Protein AF-A0A069S3E0-F1 (afdb_monomer)

Secondary structure (DSSP, 8-state):
-PPPPPSS-S--PPPSSTTT-HHHHHHHHHHHHHHHHHHHHHHHHHHHHTSS-EE--HHHHHHHHHHHT--HHHHHHHHHHHHHTTSS-HHHHHHHSEE--HHHHHHHHHHHHHTTPPP---GGG-TTGGGGG-------PPP----PPP------------PPPP-PPPPP---

Organism: NCBI:txid1339352

Radius of gyration: 23.57 Å; Cα contacts (8 Å, |Δi|>4): 141; chains: 1; bounding box: 33×79×61 Å

Solvent-accessible surface area (backbone atoms only — not comparable to full-atom values): 11077 Å² total; per-residue (Å²): 132,83,77,78,77,72,65,24,40,100,72,81,88,77,71,91,59,56,78,70,37,64,54,55,45,51,39,33,70,77,44,40,69,58,31,50,50,55,54,51,50,53,51,47,51,15,30,45,54,59,27,45,36,38,76,57,48,72,64,56,42,48,55,53,15,59,75,68,73,47,58,51,70,57,51,50,52,44,52,53,51,34,23,77,59,60,66,22,41,49,65,50,30,75,75,69,41,28,50,36,25,57,74,45,40,54,49,32,47,53,48,22,56,76,68,74,44,87,75,80,72,64,73,97,74,47,67,70,68,68,66,79,79,73,81,85,88,79,87,77,87,77,86,89,80,89,78,88,76,86,91,79,77,91,75,82,81,78,82,76,80,86,74,80,81,80,83,75,85,80,81,82,80,86,129

InterPro domains:
  IPR025400 Lin1244/Lin1753-like, N-terminal [PF14297] (11-104)

Nearest PDB structures (foldseek):
  1zar-assembly1_A  TM=5.500E-01  e=5.069E-01  Archaeoglobus fulgidus
  1r1v-assembly2_B  TM=4.835E-01  e=4.518E-01  Staphylococcus aureus
  3e6m-assembly2_C  TM=3.232E-01  e=6.761E-01  Ruegeria pomeroyi
  8qfc-assembly1_B  TM=5.056E-01  e=9.023E+00  Homo sapiens

Structure (mmCIF, N/CA/C/O backbone):
data_AF-A0A069S3E0-F1
#
_entry.id   AF-A0A069S3E0-F1
#
loop_
_atom_site.group_PDB
_atom_site.id
_atom_site.type_symbol
_atom_site.label_atom_id
_atom_site.label_alt_id
_atom_site.label_comp_id
_atom_site.label_asym_id
_atom_site.label_entity_id
_atom_site.label_seq_id
_atom_site.pdbx_PDB_ins_code
_atom_site.Cartn_x
_atom_site.Cartn_y
_atom_site.Cartn_z
_atom_site.occupancy
_atom_site.B_iso_or_equiv
_atom_site.auth_seq_id
_atom_site.auth_comp_id
_atom_site.auth_asym_id
_atom_site.auth_atom_id
_atom_site.pdbx_PDB_model_num
ATOM 1 N N . MET A 1 1 ? 14.345 -21.619 -22.109 1.00 40.59 1 MET A N 1
ATOM 2 C CA . MET A 1 1 ? 13.079 -20.897 -21.851 1.00 40.59 1 MET A CA 1
ATOM 3 C C . MET A 1 1 ? 13.408 -19.665 -21.021 1.00 40.59 1 MET A C 1
ATOM 5 O O . MET A 1 1 ? 13.934 -19.824 -19.926 1.00 40.59 1 MET A O 1
ATOM 9 N N . GLY A 1 2 ? 13.238 -18.455 -21.562 1.00 45.84 2 GLY A N 1
ATOM 10 C CA . GLY A 1 2 ? 13.537 -17.226 -20.818 1.00 45.84 2 GLY A CA 1
ATOM 11 C C . GLY A 1 2 ? 12.604 -17.104 -19.614 1.00 45.84 2 GLY A C 1
ATOM 12 O O . GLY A 1 2 ? 11.392 -17.216 -19.781 1.00 45.84 2 GLY A O 1
ATOM 13 N N . ARG A 1 3 ? 13.147 -16.928 -18.402 1.00 55.00 3 ARG A N 1
ATOM 14 C CA . ARG A 1 3 ? 12.322 -16.631 -17.222 1.00 55.00 3 ARG A CA 1
ATOM 15 C C . ARG A 1 3 ? 11.540 -15.355 -17.508 1.00 55.00 3 ARG A C 1
ATOM 17 O O . ARG A 1 3 ? 12.148 -14.316 -17.755 1.00 55.00 3 ARG A O 1
ATOM 24 N N . ILE A 1 4 ? 10.214 -15.428 -17.436 1.00 62.09 4 ILE A N 1
ATOM 25 C CA . ILE A 1 4 ? 9.388 -14.230 -17.298 1.00 62.09 4 ILE A CA 1
ATOM 26 C C . ILE A 1 4 ? 9.887 -13.529 -16.031 1.00 62.09 4 ILE A C 1
ATOM 28 O O . ILE A 1 4 ? 9.895 -14.124 -14.950 1.00 62.09 4 ILE A O 1
ATOM 32 N N . ALA A 1 5 ? 10.395 -12.307 -16.175 1.00 67.38 5 ALA A N 1
ATOM 33 C CA . ALA A 1 5 ? 10.839 -11.528 -15.031 1.00 67.38 5 ALA A CA 1
ATOM 34 C C . ALA A 1 5 ? 9.628 -11.281 -14.122 1.00 67.38 5 ALA A C 1
ATOM 36 O O . ALA A 1 5 ? 8.602 -10.777 -14.579 1.00 67.38 5 ALA A O 1
ATOM 37 N N . ARG A 1 6 ? 9.735 -11.663 -12.843 1.00 79.25 6 ARG A N 1
ATOM 38 C CA . ARG A 1 6 ? 8.701 -11.349 -11.850 1.00 79.25 6 ARG A CA 1
ATOM 39 C C . ARG A 1 6 ? 8.553 -9.828 -11.766 1.00 79.25 6 ARG A C 1
ATOM 41 O O . ARG A 1 6 ? 9.563 -9.123 -11.728 1.00 79.25 6 ARG A O 1
ATOM 48 N N . LYS A 1 7 ? 7.310 -9.337 -11.762 1.00 88.56 7 LYS A N 1
ATOM 49 C CA . LYS A 1 7 ? 7.013 -7.898 -11.706 1.00 88.56 7 LYS A CA 1
ATOM 50 C C . LYS A 1 7 ? 7.444 -7.295 -10.367 1.00 88.56 7 LYS A C 1
ATOM 52 O O . LYS A 1 7 ? 8.131 -6.275 -10.351 1.00 88.56 7 LYS A O 1
ATOM 57 N N . GLY A 1 8 ? 7.092 -7.957 -9.267 1.00 93.06 8 GLY A N 1
ATOM 58 C CA . GLY A 1 8 ? 7.469 -7.541 -7.924 1.00 93.06 8 GLY A CA 1
ATOM 59 C C . GLY A 1 8 ? 8.903 -7.886 -7.509 1.00 93.06 8 GLY A C 1
ATOM 60 O O . GLY A 1 8 ? 9.752 -8.326 -8.298 1.00 93.06 8 GLY A O 1
ATOM 61 N N . PHE A 1 9 ? 9.178 -7.651 -6.232 1.00 94.81 9 PHE A N 1
ATOM 62 C CA . PHE A 1 9 ? 10.491 -7.748 -5.610 1.00 94.81 9 PHE A CA 1
ATOM 63 C C . PHE A 1 9 ? 10.472 -8.764 -4.468 1.00 94.81 9 PHE A C 1
ATOM 65 O O . PHE A 1 9 ? 9.500 -8.868 -3.730 1.00 94.81 9 PHE A O 1
ATOM 72 N N . GLU A 1 10 ? 11.573 -9.498 -4.305 1.00 94.00 10 GLU A N 1
ATOM 73 C CA . GLU A 1 10 ? 11.750 -10.434 -3.182 1.00 94.00 10 GLU A CA 1
ATOM 74 C C . GLU A 1 10 ? 12.019 -9.701 -1.860 1.00 94.00 10 GLU A C 1
ATOM 76 O O . GLU A 1 10 ? 11.806 -10.250 -0.785 1.00 94.00 10 GLU A O 1
ATOM 81 N N . TYR A 1 11 ? 12.482 -8.453 -1.944 1.00 93.25 11 TYR A N 1
ATOM 82 C CA . TYR A 1 11 ? 12.722 -7.569 -0.812 1.00 93.25 11 TYR A CA 1
ATOM 83 C C . TYR A 1 11 ? 12.583 -6.107 -1.247 1.00 93.25 11 TYR A C 1
ATOM 85 O O . TYR A 1 11 ? 12.839 -5.758 -2.402 1.00 93.25 11 TYR A O 1
ATOM 93 N N . TYR A 1 12 ? 12.231 -5.231 -0.306 1.00 93.25 12 TYR A N 1
ATOM 94 C CA . TYR A 1 12 ? 12.211 -3.783 -0.509 1.00 93.25 12 TYR A CA 1
ATOM 95 C C . TYR A 1 12 ? 12.810 -3.058 0.699 1.00 93.25 12 TYR A C 1
ATOM 97 O O . TYR A 1 12 ? 12.862 -3.587 1.810 1.00 93.25 12 TYR A O 1
ATOM 105 N N . ARG A 1 13 ? 13.303 -1.834 0.481 1.00 89.06 13 ARG A N 1
ATOM 106 C CA . ARG A 1 13 ? 13.859 -1.009 1.562 1.00 89.06 13 ARG A CA 1
ATOM 107 C C . ARG A 1 13 ? 12.735 -0.317 2.326 1.00 89.06 13 ARG A C 1
ATOM 109 O O . ARG A 1 13 ? 11.823 0.239 1.719 1.00 89.06 13 ARG A O 1
ATOM 116 N N . ALA A 1 14 ? 12.851 -0.286 3.648 1.00 87.81 14 ALA A N 1
ATOM 117 C CA . ALA A 1 14 ? 12.003 0.531 4.505 1.00 87.81 14 ALA A CA 1
ATOM 118 C C . ALA A 1 14 ? 12.751 1.804 4.913 1.00 87.81 14 ALA A C 1
ATOM 120 O O . ALA A 1 14 ? 13.878 1.740 5.403 1.00 87.81 14 ALA A O 1
ATOM 121 N N . GLU A 1 15 ? 12.115 2.956 4.727 1.00 88.62 15 GLU A N 1
ATOM 122 C CA . GLU A 1 15 ? 12.656 4.249 5.146 1.00 88.62 15 GLU A CA 1
ATOM 123 C C . GLU A 1 15 ? 12.760 4.323 6.678 1.00 88.62 15 GLU A C 1
ATOM 125 O O . GLU A 1 15 ? 11.923 3.780 7.408 1.00 88.62 15 GLU A O 1
ATOM 130 N N . THR A 1 16 ? 13.811 4.967 7.185 1.00 92.94 16 THR A N 1
ATOM 131 C CA . THR A 1 16 ? 14.065 5.088 8.631 1.00 92.94 16 THR A CA 1
ATOM 132 C C . THR A 1 16 ? 13.209 6.172 9.283 1.00 92.94 16 THR A C 1
ATOM 134 O O . THR A 1 16 ? 12.913 6.096 10.474 1.00 92.94 16 THR A O 1
ATOM 137 N N . ASP A 1 17 ? 12.750 7.151 8.508 1.00 93.25 17 ASP A N 1
ATOM 138 C CA . ASP A 1 17 ? 11.895 8.255 8.935 1.00 93.25 17 ASP A CA 1
ATOM 139 C C . ASP A 1 17 ? 10.396 7.989 8.723 1.00 93.25 17 ASP A C 1
ATOM 141 O O . ASP A 1 17 ? 9.581 8.824 9.109 1.00 93.25 17 ASP A O 1
ATOM 145 N N . ARG A 1 18 ? 10.001 6.803 8.235 1.00 91.06 18 ARG A N 1
ATOM 146 C CA . ARG A 1 18 ? 8.591 6.393 8.043 1.00 91.06 18 ARG A CA 1
ATOM 147 C C . ARG A 1 18 ? 7.690 6.602 9.266 1.00 91.06 18 ARG A C 1
ATOM 149 O O . ARG A 1 18 ? 6.487 6.780 9.131 1.00 91.06 18 ARG A O 1
ATOM 156 N N . PHE A 1 19 ? 8.253 6.586 10.476 1.00 92.56 19 PHE A N 1
ATOM 157 C CA . PHE A 1 19 ? 7.506 6.840 11.714 1.00 92.56 19 PHE A CA 1
ATOM 158 C C . PHE A 1 19 ? 7.239 8.327 11.988 1.00 92.56 19 PHE A C 1
ATOM 160 O O . PHE A 1 19 ? 6.414 8.653 12.842 1.00 92.56 19 PHE A O 1
ATOM 167 N N . ARG A 1 20 ? 7.924 9.232 11.283 1.00 94.94 20 ARG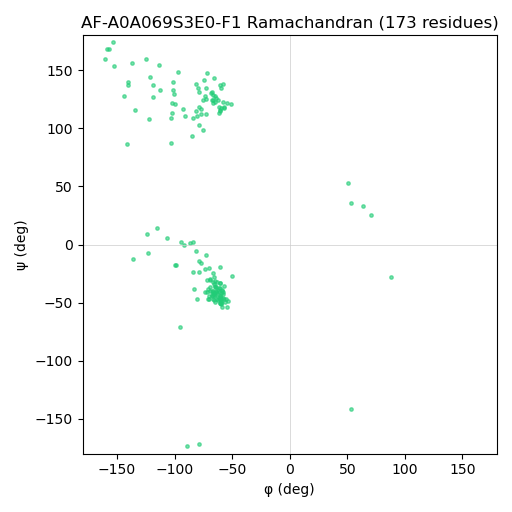 A N 1
ATOM 168 C CA . ARG A 1 20 ? 7.693 10.681 11.330 1.00 94.94 20 ARG A CA 1
ATOM 169 C C . ARG A 1 20 ? 6.560 11.105 10.398 1.00 94.94 20 ARG A C 1
ATOM 171 O O . ARG A 1 20 ? 5.921 12.123 10.684 1.00 94.94 20 ARG A O 1
ATOM 178 N N . ASP A 1 21 ? 6.272 10.310 9.363 1.00 95.50 21 ASP A N 1
ATOM 179 C CA . ASP A 1 21 ? 5.167 10.546 8.432 1.00 95.50 21 ASP A CA 1
ATOM 180 C C . ASP A 1 21 ? 3.857 10.775 9.203 1.00 95.50 21 ASP A C 1
ATOM 182 O O . ASP A 1 21 ? 3.397 9.944 9.993 1.00 95.50 21 ASP A O 1
ATOM 186 N N . ILE A 1 22 ? 3.262 11.950 8.989 1.00 97.00 22 ILE A N 1
ATOM 187 C CA . ILE A 1 22 ? 2.025 12.361 9.647 1.00 97.00 22 ILE A CA 1
ATOM 188 C C . ILE A 1 22 ? 0.867 11.409 9.334 1.00 97.00 22 ILE A C 1
ATOM 190 O O . ILE A 1 22 ? 0.037 11.180 10.212 1.00 97.00 22 ILE A O 1
ATOM 194 N N . LYS A 1 23 ? 0.818 10.821 8.135 1.00 97.62 23 LYS A N 1
ATOM 195 C CA . LYS A 1 23 ? -0.231 9.878 7.733 1.00 97.62 23 LYS A CA 1
ATOM 196 C C . LYS A 1 23 ? -0.121 8.580 8.531 1.00 97.62 23 LYS A C 1
ATOM 198 O O . LYS A 1 23 ? -1.106 8.128 9.107 1.00 97.62 23 LYS A O 1
ATOM 203 N N . ILE A 1 24 ? 1.099 8.059 8.686 1.00 97.00 24 ILE A N 1
ATOM 204 C CA . ILE A 1 24 ? 1.387 6.878 9.516 1.00 97.00 24 ILE A CA 1
ATOM 205 C C . ILE A 1 24 ? 1.095 7.147 10.994 1.00 97.00 24 ILE A C 1
ATOM 207 O O . ILE A 1 24 ? 0.537 6.295 11.686 1.00 97.00 24 ILE A O 1
ATOM 211 N N . ARG A 1 25 ? 1.429 8.341 11.498 1.00 97.69 25 ARG A N 1
ATOM 212 C CA . ARG A 1 25 ? 1.110 8.719 12.883 1.00 97.69 25 ARG A CA 1
ATOM 213 C C . ARG A 1 25 ? -0.394 8.851 13.121 1.00 97.69 25 ARG A C 1
ATOM 215 O O . ARG A 1 25 ? -0.857 8.411 14.168 1.00 97.69 25 ARG A O 1
ATOM 222 N N . LYS A 1 26 ? -1.152 9.411 12.171 1.00 98.38 26 LYS A N 1
ATOM 223 C CA . LYS A 1 26 ? -2.623 9.469 12.229 1.00 98.38 26 LYS A CA 1
ATOM 224 C C . LYS A 1 26 ? -3.235 8.066 12.229 1.00 98.38 26 LYS A C 1
ATOM 226 O O . LYS A 1 26 ? -4.006 7.758 13.128 1.00 98.38 26 LYS A O 1
ATOM 231 N N . LEU A 1 27 ? -2.787 7.194 11.325 1.00 98.50 27 LEU A N 1
ATOM 232 C CA . LEU A 1 27 ? -3.202 5.788 11.265 1.00 98.50 27 LEU A CA 1
ATOM 233 C C . LEU A 1 27 ? -2.967 5.053 12.587 1.00 98.50 27 LEU A C 1
ATOM 235 O O . LEU A 1 27 ? -3.864 4.392 13.096 1.00 98.50 27 LEU A O 1
ATOM 239 N N . ARG A 1 28 ? -1.779 5.206 13.178 1.00 97.19 28 ARG A N 1
ATOM 240 C CA . ARG A 1 28 ? -1.469 4.608 14.482 1.00 97.19 28 ARG A CA 1
ATOM 241 C C . ARG A 1 28 ? -2.270 5.208 15.630 1.00 97.19 28 ARG A C 1
ATOM 243 O O . ARG A 1 28 ? -2.525 4.510 16.601 1.00 97.19 28 ARG A O 1
ATOM 250 N N . LYS A 1 29 ? -2.619 6.491 15.561 1.00 97.94 29 LYS A N 1
ATOM 251 C CA . LYS A 1 29 ? -3.455 7.126 16.582 1.00 97.94 29 LYS A CA 1
ATOM 252 C C . LYS A 1 29 ? -4.871 6.545 16.565 1.00 97.94 29 LYS A C 1
ATOM 254 O O . LYS A 1 29 ? -5.410 6.303 17.634 1.00 97.94 29 LYS A O 1
ATOM 259 N N . GLU A 1 30 ? -5.430 6.317 15.378 1.00 98.31 30 GLU A N 1
ATOM 260 C CA . GLU A 1 30 ? -6.803 5.823 15.211 1.00 98.31 30 GLU A CA 1
ATOM 261 C C . GLU A 1 30 ? -6.913 4.304 15.407 1.00 98.31 30 GLU A C 1
ATOM 263 O O . GLU A 1 30 ? -7.759 3.818 16.147 1.00 98.31 30 GLU A O 1
ATOM 268 N N . HIS A 1 31 ? -6.009 3.542 14.787 1.00 97.94 31 HIS A N 1
ATOM 269 C CA . HIS A 1 31 ? -6.088 2.080 14.700 1.00 97.94 31 HIS A CA 1
ATOM 270 C C . HIS A 1 31 ? -4.940 1.362 15.428 1.00 97.94 31 HIS A C 1
ATOM 272 O O . HIS A 1 31 ? -4.718 0.165 15.232 1.00 97.94 31 HIS A O 1
ATOM 278 N N . SER A 1 32 ? -4.190 2.073 16.278 1.00 96.81 32 SER A N 1
ATOM 279 C CA . SER A 1 32 ? -3.103 1.511 17.091 1.00 96.81 32 SER A CA 1
ATOM 280 C C . SER A 1 32 ? -2.075 0.728 16.251 1.00 96.81 32 SER A C 1
ATOM 282 O O . SER A 1 32 ? -1.696 1.144 15.151 1.00 96.81 32 SER A O 1
ATOM 284 N N . CYS A 1 33 ? -1.568 -0.395 16.768 1.00 96.31 33 CYS A N 1
ATOM 285 C CA . CYS A 1 33 ? -0.628 -1.253 16.049 1.00 96.31 33 CYS A CA 1
ATOM 286 C C . CYS A 1 33 ? -1.275 -1.973 14.858 1.00 96.31 33 CYS A C 1
ATOM 288 O O . CYS A 1 33 ? -0.588 -2.194 13.864 1.00 96.31 33 CYS A O 1
ATOM 290 N N . ALA A 1 34 ? -2.573 -2.287 14.933 1.00 97.81 34 ALA A N 1
ATOM 291 C CA . ALA A 1 34 ? -3.296 -2.979 13.869 1.00 97.81 34 ALA A CA 1
ATOM 292 C C . ALA A 1 34 ? -3.310 -2.156 12.576 1.00 97.81 34 ALA A C 1
ATOM 294 O O . ALA A 1 34 ? -2.954 -2.668 11.520 1.00 97.81 34 ALA A O 1
ATOM 295 N N . GLY A 1 35 ? -3.591 -0.851 12.671 1.00 98.00 35 GLY A N 1
ATOM 296 C CA . GLY A 1 35 ? -3.534 0.052 11.519 1.00 98.00 35 GLY A CA 1
ATOM 297 C C . GLY A 1 35 ? -2.193 -0.015 10.793 1.00 98.00 35 GLY A C 1
ATOM 298 O O . GLY A 1 35 ? -2.133 -0.204 9.580 1.00 98.00 35 GLY A O 1
ATOM 299 N N . TYR A 1 36 ? -1.101 0.078 11.557 1.00 97.50 36 TYR A N 1
ATOM 300 C CA . TYR A 1 36 ? 0.242 -0.018 10.996 1.00 97.50 36 TYR A CA 1
ATOM 301 C C . TYR A 1 36 ? 0.530 -1.398 10.392 1.00 97.50 36 TYR A C 1
ATOM 303 O O . TYR A 1 36 ? 1.081 -1.467 9.298 1.00 97.50 36 TYR A O 1
ATOM 311 N N . ALA A 1 37 ? 0.148 -2.480 11.072 1.00 98.00 37 ALA A N 1
ATOM 312 C CA . ALA A 1 37 ? 0.361 -3.848 10.605 1.00 98.00 37 ALA A CA 1
ATOM 313 C C . ALA A 1 37 ? -0.332 -4.112 9.259 1.00 98.00 37 ALA A C 1
ATOM 315 O O . ALA A 1 37 ? 0.325 -4.560 8.320 1.00 98.00 37 ALA A O 1
ATOM 316 N N . ILE A 1 38 ? -1.608 -3.736 9.132 1.00 98.62 38 ILE A N 1
ATOM 317 C CA . ILE A 1 38 ? -2.386 -3.897 7.896 1.00 98.62 38 ILE A CA 1
ATOM 318 C C . ILE A 1 38 ? -1.786 -3.072 6.755 1.00 98.62 38 ILE A C 1
ATOM 320 O O . ILE A 1 38 ? -1.559 -3.599 5.669 1.00 98.62 38 ILE A O 1
ATOM 324 N N . TYR A 1 39 ? -1.453 -1.798 6.991 1.00 98.31 39 TYR A N 1
ATOM 325 C CA . TYR A 1 39 ? -0.826 -0.973 5.953 1.00 98.31 39 TYR A CA 1
ATOM 326 C C . TYR A 1 39 ? 0.511 -1.560 5.478 1.00 98.31 39 TYR A C 1
ATOM 328 O O . TYR A 1 39 ? 0.788 -1.597 4.279 1.00 98.31 39 TYR A O 1
ATOM 336 N N . GLN A 1 40 ? 1.337 -2.054 6.403 1.00 97.75 40 GLN A N 1
ATOM 337 C CA . GLN A 1 40 ? 2.621 -2.662 6.059 1.00 97.75 40 GLN A CA 1
ATOM 338 C C . GLN A 1 40 ? 2.464 -4.001 5.335 1.00 97.75 40 GLN A C 1
ATOM 340 O O . GLN A 1 40 ? 3.240 -4.268 4.419 1.00 97.75 40 GLN A O 1
ATOM 345 N N . TYR A 1 41 ? 1.471 -4.809 5.707 1.00 98.38 41 TYR A N 1
ATOM 346 C CA . TYR A 1 41 ? 1.133 -6.046 5.008 1.00 98.38 41 TYR A CA 1
ATOM 347 C C . TYR A 1 41 ? 0.732 -5.756 3.559 1.00 98.38 41 TYR A C 1
ATOM 349 O O . TYR A 1 41 ? 1.326 -6.292 2.630 1.00 98.38 41 TYR A O 1
ATOM 357 N N . VAL A 1 42 ? -0.185 -4.811 3.351 1.00 98.44 42 VAL A N 1
ATOM 358 C CA . VAL A 1 42 ? -0.642 -4.433 2.007 1.00 98.44 42 VAL A CA 1
ATOM 359 C C . VAL A 1 42 ? 0.504 -3.847 1.181 1.00 98.44 42 VAL A C 1
ATOM 361 O O . VAL A 1 42 ? 0.654 -4.188 0.012 1.00 98.44 42 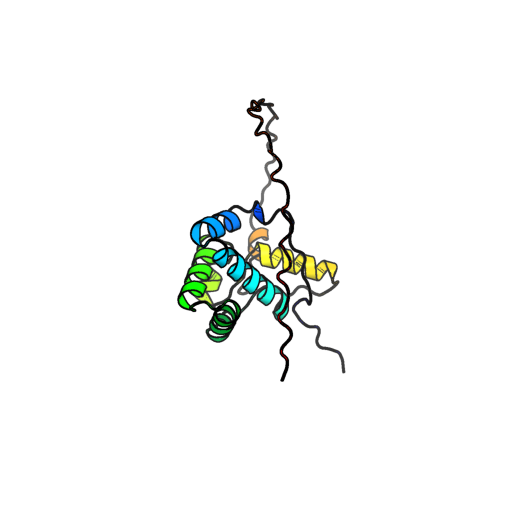VAL A O 1
ATOM 364 N N . LEU A 1 43 ? 1.357 -3.001 1.774 1.00 97.69 43 LEU A N 1
ATOM 365 C CA . LEU A 1 43 ? 2.560 -2.507 1.097 1.00 97.69 43 LEU A CA 1
ATOM 366 C C . LEU A 1 43 ? 3.485 -3.642 0.655 1.00 97.69 43 LEU A C 1
ATOM 368 O O . LEU A 1 43 ? 4.037 -3.574 -0.443 1.00 97.69 43 LEU A O 1
ATOM 372 N N . ASN A 1 44 ? 3.682 -4.649 1.506 1.00 97.75 44 ASN A N 1
ATOM 373 C CA . ASN A 1 44 ? 4.483 -5.815 1.161 1.00 97.75 44 ASN A CA 1
ATOM 374 C C . ASN A 1 44 ? 3.885 -6.528 -0.056 1.00 97.75 44 ASN A C 1
ATOM 376 O O . ASN A 1 44 ? 4.581 -6.700 -1.052 1.00 97.75 44 ASN A O 1
ATOM 380 N N . GLU A 1 45 ? 2.588 -6.829 -0.031 1.00 98.00 45 GLU A N 1
ATOM 381 C CA . GLU A 1 45 ? 1.915 -7.524 -1.132 1.00 98.00 45 GLU A CA 1
ATOM 382 C C . GLU A 1 45 ? 1.946 -6.728 -2.443 1.00 98.00 45 GLU A C 1
ATOM 384 O O . GLU A 1 45 ? 2.247 -7.287 -3.503 1.00 98.00 45 GLU A O 1
ATOM 389 N N . ILE A 1 46 ? 1.777 -5.403 -2.370 1.00 98.19 46 ILE A N 1
ATOM 390 C CA . ILE A 1 46 ? 1.974 -4.506 -3.513 1.00 98.19 46 ILE A CA 1
ATOM 391 C C . ILE A 1 46 ? 3.371 -4.695 -4.111 1.00 98.19 46 ILE A C 1
ATOM 393 O O . ILE A 1 46 ? 3.497 -4.933 -5.313 1.00 98.19 46 ILE A O 1
ATOM 397 N N . TYR A 1 47 ? 4.431 -4.597 -3.304 1.00 97.62 47 TYR A N 1
ATOM 398 C CA . TYR A 1 47 ? 5.799 -4.691 -3.817 1.00 97.62 47 TYR A CA 1
ATOM 399 C C . TYR A 1 47 ? 6.189 -6.109 -4.238 1.00 97.62 47 TYR A C 1
ATOM 401 O O . TYR A 1 47 ? 6.987 -6.259 -5.164 1.00 97.62 47 TYR A O 1
ATOM 409 N N . ARG A 1 48 ? 5.625 -7.136 -3.599 1.00 96.38 48 ARG A N 1
ATOM 410 C CA . ARG A 1 48 ? 5.901 -8.555 -3.850 1.00 96.38 48 ARG A CA 1
ATOM 411 C C . ARG A 1 48 ? 5.311 -9.041 -5.169 1.00 96.38 48 ARG A C 1
ATOM 413 O O . ARG A 1 48 ? 5.977 -9.794 -5.882 1.00 96.38 48 ARG A O 1
ATOM 420 N N . VAL A 1 49 ? 4.087 -8.623 -5.500 1.00 95.06 49 VAL A N 1
ATOM 421 C CA . VAL A 1 49 ? 3.332 -9.167 -6.642 1.00 95.06 49 VAL A CA 1
ATOM 422 C C . VAL A 1 49 ? 3.509 -8.307 -7.894 1.00 95.06 49 VAL A C 1
ATOM 424 O O . VAL A 1 49 ? 4.209 -8.713 -8.826 1.00 95.06 49 VAL A O 1
ATOM 427 N N . GLU A 1 50 ? 2.921 -7.108 -7.919 1.00 96.12 50 GLU A N 1
ATOM 428 C CA . GLU A 1 50 ? 2.892 -6.230 -9.105 1.00 96.12 50 GLU A CA 1
ATOM 429 C C . GLU A 1 50 ? 3.944 -5.111 -9.051 1.00 96.12 50 GLU A C 1
ATOM 431 O O . GLU A 1 50 ? 4.285 -4.511 -10.070 1.00 96.12 50 GLU A O 1
ATOM 436 N N . GLY A 1 51 ? 4.488 -4.825 -7.871 1.00 96.56 51 GLY A N 1
ATOM 437 C CA . GLY A 1 51 ? 5.515 -3.818 -7.639 1.00 96.56 51 GLY A CA 1
ATOM 438 C C . GLY A 1 51 ? 4.979 -2.412 -7.358 1.00 96.56 51 GLY A C 1
ATOM 439 O O . GLY A 1 51 ? 5.655 -1.657 -6.667 1.00 96.56 51 GLY A O 1
ATOM 440 N N . CYS A 1 52 ? 3.797 -2.034 -7.854 1.00 97.25 52 CYS A N 1
ATOM 441 C CA . CYS A 1 52 ? 3.287 -0.660 -7.712 1.00 97.25 52 CYS A CA 1
ATOM 442 C C . CYS A 1 52 ? 1.816 -0.517 -7.314 1.00 97.25 52 CYS A C 1
ATOM 444 O O . CYS A 1 52 ? 1.410 0.582 -6.944 1.00 97.25 52 CYS A O 1
ATOM 446 N N . TYR A 1 53 ? 1.031 -1.589 -7.362 1.00 98.50 53 TYR A N 1
ATOM 447 C CA . TYR A 1 53 ? -0.359 -1.613 -6.916 1.00 98.50 53 TYR A CA 1
ATOM 448 C C . TYR A 1 53 ? -0.746 -3.031 -6.488 1.00 98.50 53 TYR A C 1
ATOM 450 O O . TYR A 1 53 ? 0.022 -3.970 -6.676 1.00 98.50 53 TYR A O 1
ATOM 458 N N . ILE A 1 54 ? -1.944 -3.188 -5.940 1.00 98.19 54 ILE A N 1
ATOM 459 C CA . ILE A 1 54 ? -2.601 -4.485 -5.780 1.00 98.19 54 ILE A CA 1
ATOM 460 C C . ILE A 1 54 ? -4.086 -4.315 -6.083 1.00 98.19 54 ILE A C 1
ATOM 462 O O . ILE A 1 54 ? -4.685 -3.304 -5.712 1.00 98.19 54 ILE A O 1
ATOM 466 N N . ARG A 1 55 ? -4.685 -5.282 -6.779 1.00 97.75 55 ARG A N 1
ATOM 467 C CA . ARG A 1 55 ? -6.144 -5.391 -6.831 1.00 97.75 55 ARG A CA 1
ATOM 468 C C . ARG A 1 55 ? -6.578 -6.038 -5.526 1.00 97.75 55 ARG A C 1
ATOM 470 O O . ARG A 1 55 ? -6.144 -7.141 -5.245 1.00 97.75 55 ARG A O 1
ATOM 477 N N . PHE A 1 56 ? -7.367 -5.330 -4.735 1.00 98.00 56 PHE A N 1
ATOM 478 C CA . PHE A 1 56 ? -7.735 -5.775 -3.400 1.00 98.00 56 PHE A CA 1
ATOM 479 C C . PHE A 1 56 ? -9.167 -6.303 -3.449 1.00 98.00 56 PHE A C 1
ATOM 481 O O . PHE A 1 56 ? -10.128 -5.543 -3.314 1.00 98.00 56 PHE A O 1
ATOM 488 N N . THR A 1 57 ? -9.294 -7.586 -3.782 1.00 97.94 57 THR A N 1
ATOM 489 C CA . THR A 1 57 ? -10.575 -8.285 -3.888 1.00 97.94 57 THR A CA 1
ATOM 490 C C . THR A 1 57 ? -10.971 -8.904 -2.548 1.00 97.94 57 THR A C 1
ATOM 492 O O . THR A 1 57 ? -10.331 -8.674 -1.521 1.00 97.94 57 THR A O 1
ATOM 495 N N . GLN A 1 58 ? -12.049 -9.686 -2.561 1.00 98.12 58 GLN A N 1
ATOM 496 C CA . GLN A 1 58 ? -12.478 -10.460 -1.404 1.00 98.12 58 GLN A CA 1
ATOM 497 C C . GLN A 1 58 ? -11.411 -11.475 -0.959 1.00 98.12 58 GLN A C 1
ATOM 499 O O . GLN A 1 58 ? -11.270 -11.700 0.239 1.00 98.12 58 GLN A O 1
ATOM 504 N N . ASP A 1 59 ? -10.633 -12.029 -1.893 1.00 98.31 59 ASP A N 1
ATOM 505 C CA . ASP A 1 59 ? -9.586 -13.005 -1.576 1.00 98.31 59 ASP A CA 1
ATOM 506 C C . ASP A 1 59 ? -8.414 -12.327 -0.846 1.00 98.31 59 ASP A C 1
ATOM 508 O O . ASP A 1 59 ? -8.010 -12.780 0.219 1.00 98.31 59 ASP A O 1
ATOM 512 N N . GLU A 1 60 ? -7.929 -11.172 -1.327 1.00 98.31 60 GLU A N 1
ATOM 513 C CA . GLU A 1 60 ? -6.875 -10.419 -0.624 1.00 98.31 60 GLU A CA 1
ATOM 514 C C . GLU A 1 60 ? -7.337 -9.886 0.742 1.00 98.31 60 GLU A C 1
ATOM 516 O O . GLU A 1 60 ? -6.532 -9.747 1.670 1.00 98.31 60 GLU A O 1
ATOM 521 N N . LEU A 1 61 ? -8.627 -9.565 0.874 1.00 98.69 61 LEU A N 1
ATOM 522 C CA . LEU A 1 61 ? -9.222 -9.191 2.152 1.00 98.69 61 LEU A CA 1
ATOM 523 C C . LEU A 1 61 ? -9.207 -10.370 3.131 1.00 98.69 61 LEU A C 1
ATOM 525 O O . LEU A 1 61 ? -8.774 -10.191 4.273 1.00 98.69 61 LEU A O 1
ATOM 529 N N . PHE A 1 62 ? -9.639 -11.548 2.674 1.00 98.56 62 PHE A N 1
ATOM 530 C CA . PHE A 1 62 ? -9.615 -12.783 3.450 1.00 98.56 62 PHE A CA 1
ATOM 531 C C . PHE A 1 62 ? -8.187 -13.144 3.876 1.00 98.56 62 PHE A C 1
ATOM 533 O O . PHE A 1 62 ? -7.945 -13.322 5.067 1.00 98.56 62 PHE A O 1
ATOM 540 N N . ASP A 1 63 ? -7.226 -13.151 2.948 1.00 98.50 63 ASP A N 1
ATOM 541 C CA . ASP A 1 63 ? -5.819 -13.474 3.228 1.00 98.50 63 ASP A CA 1
ATOM 542 C C . ASP A 1 63 ? -5.213 -12.535 4.284 1.00 98.50 63 ASP A C 1
ATOM 544 O O . ASP A 1 63 ? -4.492 -12.958 5.191 1.00 98.50 63 ASP A O 1
ATOM 548 N N . CYS A 1 64 ? -5.526 -11.238 4.201 1.00 98.50 64 CYS A N 1
ATOM 549 C CA . CYS A 1 64 ? -5.063 -10.246 5.168 1.00 98.50 64 CYS A CA 1
ATOM 550 C C . CYS A 1 64 ? -5.702 -10.455 6.552 1.00 98.50 64 CYS A C 1
ATOM 552 O O . CYS A 1 64 ? -5.023 -10.365 7.579 1.00 98.50 64 CYS A O 1
ATOM 554 N N . ALA A 1 65 ? -7.008 -10.727 6.585 1.00 98.44 65 ALA A N 1
ATOM 555 C CA . ALA A 1 65 ? -7.759 -10.968 7.810 1.00 98.44 65 ALA A CA 1
ATOM 556 C C . ALA A 1 65 ? -7.304 -12.257 8.515 1.00 98.44 65 ALA A C 1
ATOM 558 O O . ALA A 1 65 ? -7.065 -12.237 9.724 1.00 98.44 65 ALA A O 1
ATOM 559 N N . GLU A 1 66 ? -7.114 -13.340 7.759 1.00 98.56 66 GLU A N 1
ATOM 560 C CA . GLU A 1 66 ? -6.619 -14.632 8.240 1.00 98.56 66 GLU A CA 1
ATOM 561 C C . GLU A 1 66 ? -5.215 -14.491 8.835 1.00 98.56 66 GLU A C 1
ATOM 563 O O . GLU A 1 66 ? -5.013 -14.829 10.004 1.00 98.56 66 GLU A O 1
ATOM 568 N N . TYR A 1 67 ? -4.289 -13.863 8.103 1.00 98.38 67 TYR A N 1
ATOM 569 C CA . TYR A 1 67 ? -2.898 -13.722 8.535 1.00 98.38 67 TYR A CA 1
ATOM 570 C C . TYR A 1 67 ? -2.754 -12.984 9.874 1.00 98.38 67 TYR A C 1
ATOM 572 O O . TYR A 1 67 ? -1.919 -13.336 10.712 1.00 98.38 67 TYR A O 1
ATOM 580 N N . TRP A 1 68 ? -3.557 -11.939 10.090 1.00 97.38 68 TRP A N 1
ATOM 581 C CA . TRP A 1 68 ? -3.529 -11.152 11.327 1.00 97.38 68 TRP A CA 1
ATOM 582 C C . TRP A 1 68 ? -4.504 -11.647 12.397 1.00 97.38 68 TRP A C 1
ATOM 584 O O . TRP A 1 68 ? -4.536 -11.069 13.485 1.00 97.38 68 TRP A O 1
ATOM 594 N N . ASN A 1 69 ? -5.272 -12.706 12.117 1.00 97.81 69 ASN A N 1
ATOM 595 C CA . ASN A 1 69 ? -6.353 -13.200 12.967 1.00 97.81 69 ASN A CA 1
ATOM 596 C C . ASN A 1 69 ? -7.328 -12.071 13.365 1.00 97.81 69 ASN A C 1
ATOM 598 O O . ASN A 1 69 ? -7.587 -11.803 14.543 1.00 97.81 69 ASN A O 1
ATOM 602 N N . MET A 1 70 ? -7.822 -11.352 12.357 1.00 97.06 70 MET A N 1
ATOM 603 C CA . MET A 1 70 ? -8.718 -10.206 12.490 1.00 97.06 70 MET A CA 1
ATOM 604 C C . MET A 1 70 ? -9.991 -10.420 11.674 1.00 97.06 70 MET A C 1
ATOM 606 O O . MET A 1 70 ? -10.030 -11.214 10.743 1.00 97.06 70 MET A O 1
ATOM 610 N N . ARG A 1 71 ? -11.051 -9.682 12.009 1.00 98.44 71 ARG A N 1
ATOM 611 C CA . ARG A 1 71 ? -12.264 -9.668 11.187 1.00 98.44 71 ARG A CA 1
ATOM 612 C C . ARG A 1 71 ? -12.041 -8.849 9.918 1.00 98.44 71 ARG A C 1
ATOM 614 O O . ARG A 1 71 ? -11.450 -7.769 9.984 1.00 98.44 71 ARG A O 1
ATOM 621 N N . GLU A 1 72 ? -12.592 -9.302 8.801 1.00 98.56 72 GLU A N 1
ATOM 622 C CA . GLU A 1 72 ? -12.506 -8.604 7.515 1.00 98.56 72 GLU A CA 1
ATOM 623 C C . GLU A 1 72 ? -13.061 -7.172 7.576 1.00 98.56 72 GLU A C 1
ATOM 625 O O . GLU A 1 72 ? -12.481 -6.253 6.996 1.00 98.56 72 GLU A O 1
ATOM 630 N N . GLU A 1 73 ? -14.124 -6.921 8.350 1.00 98.50 73 GLU A N 1
ATOM 631 C CA . GLU A 1 73 ? -14.681 -5.568 8.479 1.00 98.50 73 GLU A CA 1
ATOM 632 C C . GLU A 1 73 ? -13.712 -4.604 9.179 1.00 98.50 73 GLU A C 1
ATOM 634 O O . GLU A 1 73 ? -13.745 -3.397 8.932 1.00 98.50 73 GLU A O 1
ATOM 639 N N . GLU A 1 74 ? -12.840 -5.117 10.054 1.00 98.50 74 GLU A N 1
ATOM 640 C CA . GLU A 1 74 ? -11.777 -4.328 10.683 1.00 98.50 74 GLU A CA 1
ATOM 641 C C . GLU A 1 74 ? -10.698 -3.964 9.662 1.00 98.50 74 GLU A C 1
ATOM 643 O O . GLU A 1 74 ? -10.285 -2.805 9.585 1.00 98.50 74 GLU A O 1
ATOM 648 N N . VAL A 1 75 ? -10.291 -4.935 8.839 1.00 98.75 75 VAL A N 1
ATOM 649 C CA . VAL A 1 75 ? -9.319 -4.725 7.761 1.00 98.75 75 VAL A CA 1
ATOM 650 C C . VAL A 1 75 ? -9.850 -3.680 6.781 1.00 98.75 75 VAL A C 1
ATOM 652 O O . VAL A 1 75 ? -9.171 -2.684 6.533 1.00 98.75 75 VAL A O 1
ATOM 655 N N . LEU A 1 76 ? -11.088 -3.826 6.296 1.00 98.56 76 LEU A N 1
ATOM 656 C CA . LEU A 1 76 ? -11.708 -2.849 5.395 1.00 98.56 76 LEU A CA 1
ATOM 657 C C . LEU A 1 76 ? -11.804 -1.453 6.015 1.00 98.56 76 LEU A C 1
ATOM 659 O O . LEU A 1 76 ? -11.548 -0.464 5.326 1.00 98.56 76 LEU A O 1
ATOM 663 N N . ARG A 1 77 ? -12.129 -1.343 7.310 1.00 98.75 77 ARG A N 1
ATOM 664 C CA . ARG A 1 77 ? -12.161 -0.042 7.996 1.00 98.75 77 ARG A CA 1
ATOM 665 C C . ARG A 1 77 ? -10.790 0.631 7.978 1.00 98.75 77 ARG A C 1
ATOM 667 O O . ARG A 1 77 ? -10.699 1.813 7.657 1.00 98.75 77 ARG A O 1
ATOM 674 N N . ILE A 1 78 ? -9.732 -0.128 8.254 1.00 98.81 78 ILE A N 1
ATOM 675 C CA . ILE A 1 78 ? -8.351 0.365 8.215 1.00 98.81 78 ILE A CA 1
ATOM 676 C C . ILE A 1 78 ? -7.935 0.754 6.788 1.00 98.81 78 ILE A C 1
ATOM 678 O O . ILE A 1 78 ? -7.309 1.800 6.601 1.00 98.81 78 ILE A O 1
ATOM 682 N N . ILE A 1 79 ? -8.286 -0.046 5.774 1.00 98.69 79 ILE A N 1
ATOM 683 C CA . ILE A 1 79 ? -8.003 0.269 4.364 1.00 98.69 79 ILE A CA 1
ATOM 684 C C . ILE A 1 79 ? -8.685 1.576 3.957 1.00 98.69 79 ILE A C 1
ATOM 686 O O . ILE A 1 79 ? -8.031 2.459 3.399 1.00 98.69 79 ILE A O 1
ATOM 690 N N . ASN A 1 80 ? -9.964 1.744 4.298 1.00 98.69 80 ASN A N 1
ATOM 691 C CA . ASN A 1 80 ? -10.694 2.976 4.013 1.00 98.69 80 ASN A CA 1
ATOM 692 C C . ASN A 1 80 ? -10.040 4.181 4.705 1.00 98.69 80 ASN A C 1
ATOM 694 O O . ASN A 1 80 ? -9.761 5.179 4.039 1.00 98.69 80 ASN A O 1
ATOM 698 N N . TYR A 1 81 ? -9.641 4.062 5.974 1.00 98.75 81 TYR A N 1
ATOM 699 C CA . TYR A 1 81 ? -8.893 5.119 6.663 1.00 98.75 81 TYR A CA 1
ATOM 700 C C . TYR A 1 81 ? -7.541 5.437 5.990 1.00 98.75 81 TYR A C 1
ATOM 702 O O . TYR A 1 81 ? -7.123 6.597 5.891 1.00 98.75 81 TYR A O 1
ATOM 710 N N . CYS A 1 82 ? -6.838 4.427 5.466 1.00 98.69 82 CYS A N 1
ATOM 711 C CA . CYS A 1 82 ? -5.614 4.636 4.686 1.00 98.69 82 CYS A CA 1
ATOM 712 C C . CYS A 1 82 ? -5.881 5.435 3.396 1.00 98.69 82 C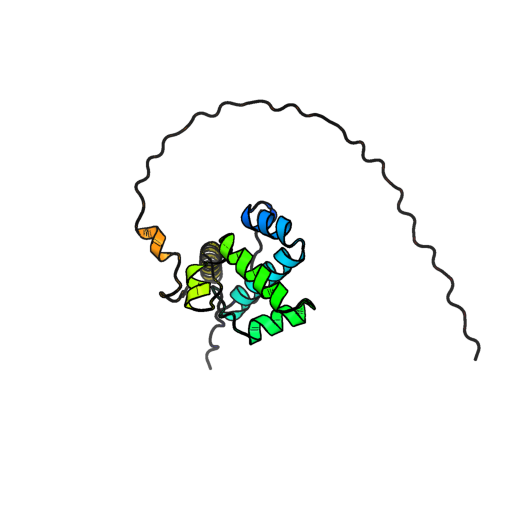YS A C 1
ATOM 714 O O . CYS A 1 82 ? -5.030 6.221 2.973 1.00 98.69 82 CYS A O 1
ATOM 716 N N . THR A 1 83 ? -7.057 5.283 2.782 1.00 98.31 83 THR A N 1
ATOM 717 C CA . THR A 1 83 ? -7.446 6.080 1.606 1.00 98.31 83 THR A CA 1
ATOM 718 C C . THR A 1 83 ? -7.805 7.519 1.984 1.00 98.31 83 THR A C 1
ATOM 720 O O . THR A 1 83 ? -7.346 8.454 1.330 1.00 98.31 83 THR A O 1
ATOM 723 N N . GLU A 1 84 ? -8.516 7.725 3.095 1.00 98.00 84 GLU A N 1
ATOM 724 C CA . GLU A 1 84 ? -8.877 9.051 3.623 1.00 98.00 84 GLU A CA 1
ATOM 725 C C . GLU A 1 84 ? -7.647 9.870 4.041 1.00 98.00 84 GLU A C 1
ATOM 727 O O . GLU A 1 84 ? -7.580 11.082 3.840 1.00 98.00 84 GLU A O 1
ATOM 732 N N . THR A 1 85 ? -6.631 9.205 4.593 1.00 96.94 85 THR A N 1
ATOM 733 C CA . THR A 1 85 ? -5.356 9.835 4.971 1.00 96.94 85 THR A CA 1
ATOM 734 C C . THR A 1 85 ? -4.386 10.015 3.801 1.00 96.94 85 THR A C 1
ATOM 736 O O . THR A 1 85 ? -3.331 10.639 3.961 1.00 96.94 85 THR A O 1
ATOM 739 N N . GLY A 1 86 ? -4.722 9.495 2.618 1.00 97.44 86 GLY A N 1
ATOM 740 C CA . GLY A 1 86 ? -3.897 9.577 1.417 1.00 97.44 86 GLY A CA 1
ATOM 741 C C . GLY A 1 86 ? -2.634 8.713 1.468 1.00 97.44 86 GLY A C 1
ATOM 742 O O . GLY A 1 86 ? -1.637 9.066 0.831 1.00 97.44 86 GLY A O 1
ATOM 743 N N . LEU A 1 87 ? -2.630 7.636 2.262 1.00 98.06 87 LEU A N 1
ATOM 744 C CA . LEU A 1 87 ? -1.648 6.549 2.134 1.00 98.06 87 LEU A CA 1
ATOM 745 C C . LEU A 1 87 ? -1.924 5.742 0.861 1.00 98.06 87 LEU A C 1
ATOM 747 O O . LEU A 1 87 ? -0.990 5.399 0.135 1.00 98.06 87 LEU A O 1
ATOM 751 N N . PHE A 1 88 ? -3.208 5.535 0.560 1.00 98.69 88 PHE A N 1
ATOM 752 C CA . PHE A 1 88 ? -3.691 5.053 -0.730 1.00 98.69 88 PHE A CA 1
ATOM 753 C C . PHE A 1 88 ? -4.513 6.130 -1.442 1.00 98.69 88 PHE A C 1
ATOM 755 O O . PHE A 1 88 ? -5.077 7.022 -0.810 1.00 98.69 88 PHE A O 1
ATOM 762 N N . ASN A 1 89 ? -4.576 6.063 -2.769 1.00 98.56 89 ASN A N 1
ATOM 763 C CA . ASN A 1 89 ? -5.404 6.963 -3.559 1.00 98.56 89 ASN A CA 1
ATOM 764 C C . ASN A 1 89 ? -6.880 6.539 -3.471 1.00 98.56 89 ASN A C 1
ATOM 766 O O . ASN A 1 89 ? -7.252 5.457 -3.925 1.00 98.56 89 ASN A O 1
ATOM 770 N N . ALA A 1 90 ? -7.721 7.410 -2.910 1.00 98.25 90 ALA A N 1
ATOM 771 C CA . ALA A 1 90 ? -9.142 7.134 -2.713 1.00 98.25 90 ALA A CA 1
ATOM 772 C C . ALA A 1 90 ? -9.936 6.998 -4.024 1.00 98.25 90 ALA A C 1
ATOM 774 O O . ALA A 1 90 ? -10.861 6.191 -4.093 1.00 98.25 90 ALA A O 1
ATOM 775 N N . GLY A 1 91 ? -9.578 7.757 -5.066 1.00 97.94 91 GLY A N 1
ATOM 776 C CA . GLY A 1 91 ? -10.244 7.690 -6.370 1.00 97.94 91 GLY A CA 1
ATOM 777 C C . GLY A 1 91 ? -10.044 6.331 -7.036 1.00 97.94 91 GLY A C 1
ATOM 778 O O . GLY A 1 91 ? -11.014 5.675 -7.405 1.00 97.94 91 GLY A O 1
ATOM 779 N N . ILE A 1 92 ? -8.792 5.870 -7.091 1.00 98.31 92 ILE A N 1
ATOM 780 C CA . ILE A 1 92 ? -8.431 4.564 -7.657 1.00 98.31 92 ILE A CA 1
ATOM 781 C C . ILE A 1 92 ? -9.049 3.422 -6.840 1.00 98.31 92 ILE A C 1
ATOM 783 O O . ILE A 1 92 ? -9.581 2.477 -7.426 1.00 98.31 92 ILE A O 1
ATOM 787 N N . TRP A 1 93 ? -9.047 3.529 -5.505 1.00 98.44 93 TRP A N 1
ATOM 788 C CA . TRP A 1 93 ? -9.702 2.547 -4.640 1.00 98.44 93 TRP A CA 1
ATOM 789 C C . TRP A 1 93 ? -11.192 2.427 -4.960 1.00 98.44 93 TRP A C 1
ATOM 791 O O . TRP A 1 93 ? -11.675 1.345 -5.286 1.00 98.44 93 TRP A O 1
ATOM 801 N N . LYS A 1 94 ? -11.906 3.556 -4.950 1.00 97.81 94 LYS A N 1
ATOM 802 C CA . LYS A 1 94 ? -13.353 3.596 -5.175 1.00 97.81 94 LYS A CA 1
ATOM 803 C C . LYS A 1 94 ? -13.750 3.149 -6.582 1.00 97.81 94 LYS A C 1
ATOM 805 O O . LYS A 1 94 ? -14.801 2.539 -6.746 1.00 97.81 94 LYS A O 1
ATOM 810 N N . GLN A 1 95 ? -12.950 3.486 -7.591 1.00 97.31 95 GLN A N 1
ATOM 811 C CA . GLN A 1 95 ? -13.283 3.213 -8.986 1.00 97.31 95 GLN A CA 1
ATOM 812 C C . GLN A 1 95 ? -12.931 1.786 -9.417 1.00 97.31 95 GLN A C 1
ATOM 814 O O . GLN A 1 95 ? -13.677 1.187 -10.188 1.00 97.31 95 GLN A O 1
ATOM 819 N N . TYR A 1 96 ? -11.805 1.245 -8.944 1.00 97.56 96 TYR A N 1
ATOM 820 C CA . TYR A 1 96 ? -11.241 0.006 -9.490 1.00 97.56 96 TYR A CA 1
ATOM 821 C C . TYR A 1 96 ? -11.046 -1.115 -8.466 1.00 97.56 96 TYR A C 1
ATOM 823 O O . TYR A 1 96 ? -10.667 -2.221 -8.862 1.00 97.56 96 TYR A O 1
ATOM 831 N N . GLY A 1 97 ? -11.244 -0.849 -7.170 1.00 97.88 97 GLY A N 1
ATOM 832 C CA . GLY A 1 97 ? -10.870 -1.789 -6.111 1.00 97.88 97 GLY A CA 1
ATOM 833 C C . GLY A 1 97 ? -9.358 -2.035 -6.073 1.00 97.88 97 GLY A C 1
ATOM 834 O O . GLY A 1 97 ? -8.907 -3.150 -5.821 1.00 97.88 97 GLY A O 1
ATOM 835 N N . ILE A 1 98 ? -8.558 -1.019 -6.416 1.00 98.62 98 ILE A N 1
ATOM 836 C CA . ILE A 1 98 ? -7.095 -1.106 -6.473 1.00 98.62 98 ILE A CA 1
ATOM 837 C C . ILE A 1 98 ? -6.485 -0.234 -5.379 1.00 98.62 98 ILE A C 1
ATOM 839 O O . ILE A 1 98 ? -6.837 0.935 -5.231 1.00 98.62 98 ILE A O 1
ATOM 843 N N . LEU A 1 99 ? -5.519 -0.789 -4.650 1.00 98.75 99 LEU A N 1
ATOM 844 C CA . LEU A 1 99 ? -4.709 -0.051 -3.690 1.00 98.75 99 LEU A CA 1
ATOM 845 C C . LEU A 1 99 ? -3.364 0.310 -4.323 1.00 98.75 99 LEU A C 1
ATOM 847 O O . LEU A 1 99 ? -2.594 -0.541 -4.764 1.00 98.75 99 LEU A O 1
ATOM 851 N N . THR A 1 100 ? -3.102 1.610 -4.381 1.00 98.69 100 THR A N 1
ATOM 852 C CA . THR A 1 100 ? -1.867 2.238 -4.865 1.00 98.69 100 THR A CA 1
ATOM 853 C C . THR A 1 100 ? -1.759 3.630 -4.247 1.00 9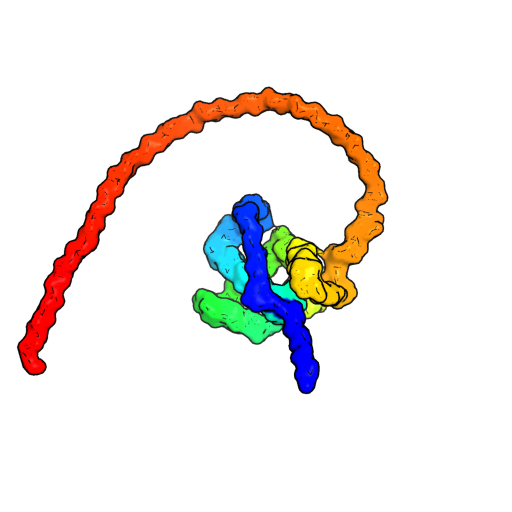8.69 100 THR A C 1
ATOM 855 O O . THR A 1 100 ? -2.721 4.140 -3.672 1.00 98.69 100 THR A O 1
ATOM 858 N N . GLY A 1 101 ? -0.605 4.274 -4.369 1.00 97.81 101 GLY A N 1
ATOM 859 C CA . GLY A 1 101 ? -0.380 5.627 -3.881 1.00 97.81 101 GLY A CA 1
ATOM 860 C C . GLY A 1 101 ? 0.822 6.271 -4.555 1.00 97.81 101 GLY A C 1
ATOM 861 O O . GLY A 1 101 ? 1.705 5.591 -5.075 1.00 97.81 101 GLY A O 1
ATOM 862 N N . HIS A 1 102 ? 0.880 7.599 -4.523 1.00 97.00 102 HIS A N 1
ATOM 863 C CA . HIS A 1 102 ? 1.948 8.349 -5.183 1.00 97.00 102 HIS A CA 1
ATOM 864 C C . HIS A 1 102 ? 3.339 7.976 -4.621 1.00 97.00 102 HIS A C 1
ATOM 866 O O . HIS A 1 102 ? 4.249 7.622 -5.370 1.00 97.00 102 HIS A O 1
ATOM 872 N N . SER A 1 103 ? 3.487 7.903 -3.290 1.00 95.56 103 SER A N 1
ATOM 873 C CA . SER A 1 103 ? 4.738 7.465 -2.640 1.00 95.56 103 SER A CA 1
ATOM 874 C C . SER A 1 103 ? 5.082 5.991 -2.896 1.00 95.56 103 SER A C 1
ATOM 876 O O . SER A 1 103 ? 6.246 5.598 -2.823 1.00 95.56 103 SER A O 1
ATOM 878 N N . ILE A 1 104 ? 4.085 5.155 -3.192 1.00 97.50 104 ILE A N 1
ATOM 879 C CA . ILE A 1 104 ? 4.284 3.750 -3.563 1.00 97.50 104 ILE A CA 1
ATOM 880 C C . ILE A 1 104 ? 4.897 3.675 -4.961 1.00 97.50 104 ILE A C 1
ATOM 882 O O . ILE A 1 104 ? 5.910 3.006 -5.159 1.00 97.50 104 ILE A O 1
ATOM 886 N N . GLN A 1 105 ? 4.350 4.435 -5.909 1.00 97.88 105 GLN A N 1
ATOM 887 C CA . GLN A 1 105 ? 4.837 4.477 -7.285 1.00 97.88 105 GLN A CA 1
ATOM 888 C C . GLN A 1 105 ? 6.230 5.108 -7.403 1.00 97.88 105 GLN A C 1
ATOM 890 O O . GLN A 1 105 ? 7.079 4.555 -8.101 1.00 97.88 105 GLN A O 1
ATOM 895 N N . ILE A 1 106 ? 6.526 6.183 -6.660 1.00 96.62 106 ILE A N 1
ATOM 896 C CA . ILE A 1 106 ? 7.88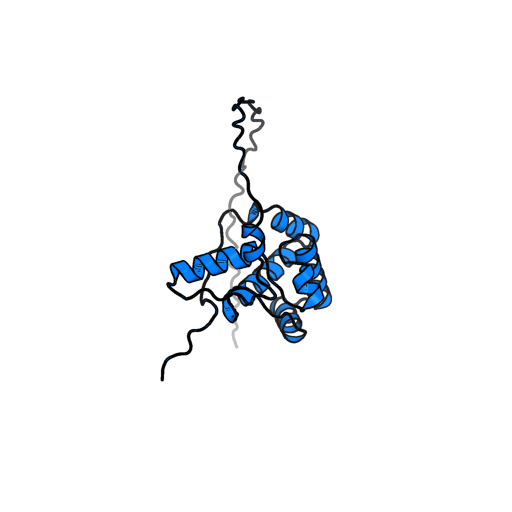8 6.751 -6.581 1.00 96.62 106 ILE A CA 1
ATOM 897 C C . ILE A 1 106 ? 8.898 5.696 -6.108 1.00 96.62 106 ILE A C 1
ATOM 899 O O . ILE A 1 106 ? 9.974 5.529 -6.699 1.00 96.62 106 ILE A O 1
ATOM 903 N N . ARG A 1 107 ? 8.562 4.958 -5.042 1.00 96.06 107 ARG A N 1
ATOM 904 C CA . ARG A 1 107 ? 9.437 3.909 -4.504 1.00 96.06 107 ARG A CA 1
ATOM 905 C C . ARG A 1 107 ? 9.597 2.760 -5.492 1.00 96.06 107 ARG A C 1
ATOM 907 O O . ARG A 1 107 ? 10.722 2.314 -5.705 1.00 96.06 107 ARG A O 1
ATOM 914 N N . TYR A 1 108 ? 8.523 2.341 -6.156 1.00 96.75 108 TYR A N 1
ATOM 915 C CA . TYR A 1 108 ? 8.576 1.341 -7.221 1.00 96.75 108 TYR A CA 1
ATOM 916 C C . TYR A 1 108 ? 9.526 1.739 -8.357 1.00 96.75 108 TYR A C 1
ATOM 918 O O . TYR A 1 108 ? 10.401 0.954 -8.724 1.00 96.75 108 TYR A O 1
ATOM 926 N N . VAL A 1 109 ? 9.409 2.967 -8.874 1.00 96.31 109 VAL A N 1
ATOM 927 C CA . VAL A 1 109 ? 10.292 3.502 -9.925 1.00 96.31 109 VAL A CA 1
ATOM 928 C C . VAL A 1 109 ? 11.748 3.470 -9.463 1.00 96.31 109 VAL A C 1
ATOM 930 O O . VAL A 1 109 ? 12.624 2.999 -10.190 1.00 96.31 109 VAL A O 1
ATOM 933 N N . SER A 1 110 ? 12.004 3.910 -8.229 1.00 95.50 110 SER A N 1
ATOM 934 C CA . SER A 1 110 ? 13.344 3.917 -7.633 1.00 95.50 110 SER A CA 1
ATOM 935 C C . SER A 1 110 ? 13.932 2.506 -7.512 1.00 95.50 110 SER A C 1
ATOM 937 O O . SER A 1 110 ? 15.110 2.292 -7.807 1.00 95.50 110 SER A O 1
ATOM 939 N N . MET A 1 111 ? 13.117 1.523 -7.115 1.00 95.38 111 MET A N 1
ATOM 940 C CA . MET A 1 111 ? 13.526 0.118 -7.036 1.00 95.38 111 MET A CA 1
ATOM 941 C C . MET A 1 111 ? 13.767 -0.494 -8.417 1.00 95.38 111 MET A C 1
ATOM 943 O O . MET A 1 111 ? 14.754 -1.206 -8.595 1.00 95.38 111 MET A O 1
ATOM 947 N N . CYS A 1 112 ? 12.927 -0.184 -9.410 1.00 95.19 112 CYS A N 1
ATOM 948 C CA . CYS A 1 112 ? 13.139 -0.608 -10.794 1.00 95.19 112 CYS A CA 1
ATOM 949 C C . CYS A 1 112 ? 14.466 -0.078 -11.336 1.00 95.19 112 CYS A C 1
ATOM 951 O O . CYS A 1 112 ? 15.254 -0.851 -11.881 1.00 95.19 112 CYS A O 1
ATOM 953 N N . HIS A 1 113 ? 14.750 1.208 -11.113 1.00 94.75 113 HIS A N 1
ATOM 954 C CA . HIS A 1 113 ? 16.007 1.831 -11.515 1.00 94.75 113 HIS A CA 1
ATOM 955 C C . HIS A 1 113 ? 17.217 1.147 -10.860 1.00 94.75 113 HIS A C 1
ATOM 957 O O . HIS A 1 113 ? 18.149 0.742 -11.554 1.00 94.75 113 HIS A O 1
ATOM 963 N N . ALA A 1 114 ? 17.179 0.931 -9.540 1.00 94.19 114 ALA A N 1
ATOM 964 C CA . ALA A 1 114 ? 18.249 0.239 -8.817 1.00 94.19 114 ALA A CA 1
ATOM 965 C C . ALA A 1 114 ? 18.458 -1.208 -9.306 1.00 94.19 114 ALA A C 1
ATOM 967 O O . ALA A 1 114 ? 19.593 -1.669 -9.420 1.00 94.19 114 ALA A O 1
ATOM 968 N N . ALA A 1 115 ? 17.372 -1.909 -9.639 1.00 92.75 115 ALA A N 1
ATOM 969 C CA . ALA A 1 115 ? 17.398 -3.275 -10.155 1.00 92.75 115 ALA A CA 1
ATOM 970 C C . ALA A 1 115 ? 17.642 -3.364 -11.675 1.00 92.75 115 ALA A C 1
ATOM 972 O O . ALA A 1 115 ? 17.627 -4.468 -12.220 1.00 92.75 115 ALA A O 1
ATOM 973 N N . LYS A 1 116 ? 17.840 -2.230 -12.368 1.00 93.88 116 LYS A N 1
ATOM 974 C CA . LYS A 1 116 ? 17.975 -2.140 -13.835 1.00 93.88 116 LYS A CA 1
ATOM 975 C C . LYS A 1 116 ? 16.805 -2.800 -14.588 1.00 93.88 116 LYS A C 1
ATOM 977 O O . LYS A 1 116 ? 16.991 -3.404 -15.643 1.00 93.88 116 LYS A O 1
ATOM 982 N N . ARG A 1 117 ? 15.591 -2.701 -14.036 1.00 91.56 117 ARG A N 1
ATOM 983 C CA . ARG A 1 117 ? 14.342 -3.198 -14.632 1.00 91.56 117 ARG A CA 1
ATOM 984 C C . ARG A 1 117 ? 13.612 -2.063 -15.343 1.00 91.56 117 ARG A C 1
ATOM 986 O O . ARG A 1 117 ? 13.657 -0.916 -14.904 1.00 91.56 117 ARG A O 1
ATOM 993 N N . LYS A 1 118 ? 12.892 -2.390 -16.418 1.00 91.06 118 LYS A N 1
ATOM 994 C CA . LYS A 1 118 ? 11.972 -1.444 -17.055 1.00 91.06 118 LYS A CA 1
ATOM 995 C C . LYS A 1 118 ? 10.818 -1.151 -16.096 1.00 91.06 118 LYS A C 1
ATOM 997 O O . LYS A 1 118 ? 10.123 -2.074 -15.681 1.00 91.06 118 LYS A O 1
ATOM 1002 N N . THR A 1 119 ? 10.602 0.122 -15.793 1.00 92.69 119 THR A N 1
ATOM 1003 C CA . THR A 1 119 ? 9.440 0.575 -15.029 1.00 92.69 119 THR A CA 1
ATOM 1004 C C . THR A 1 119 ? 8.192 0.520 -15.904 1.00 92.69 119 THR A C 1
ATOM 1006 O O . THR A 1 119 ? 8.187 1.074 -17.005 1.00 92.69 119 THR A O 1
ATOM 1009 N N . VAL A 1 120 ? 7.136 -0.128 -15.415 1.00 93.00 120 VAL A N 1
ATOM 1010 C CA . VAL A 1 120 ? 5.824 -0.161 -16.072 1.00 93.00 120 VAL A CA 1
ATOM 1011 C C . VAL A 1 120 ? 4.756 0.099 -15.016 1.00 93.00 120 VAL A C 1
ATOM 1013 O O . VAL A 1 120 ? 4.600 -0.697 -14.097 1.00 93.00 120 VAL A O 1
ATOM 1016 N N . ILE A 1 121 ? 4.041 1.215 -15.148 1.00 95.88 121 ILE A N 1
ATOM 1017 C CA . ILE A 1 121 ? 2.858 1.544 -14.345 1.00 95.88 121 ILE A CA 1
ATOM 1018 C C . ILE A 1 121 ? 1.690 1.666 -15.335 1.00 95.88 121 ILE A C 1
ATOM 1020 O O . ILE A 1 121 ? 1.853 2.384 -16.324 1.00 95.88 121 ILE A O 1
ATOM 1024 N N . PRO A 1 122 ? 0.563 0.958 -15.135 1.00 95.06 122 PRO A N 1
ATOM 1025 C CA . PRO A 1 122 ? -0.616 1.105 -15.988 1.00 95.06 122 PRO A CA 1
ATOM 1026 C C . PRO A 1 122 ? -1.150 2.542 -15.952 1.00 95.06 122 PRO A C 1
ATOM 1028 O O . PRO A 1 122 ? -1.193 3.158 -14.885 1.00 95.06 122 PRO A O 1
ATOM 1031 N N . GLU A 1 123 ? -1.532 3.080 -17.110 1.00 94.94 123 GLU A N 1
ATOM 1032 C CA . GLU A 1 123 ? -1.866 4.502 -17.268 1.00 94.94 123 GLU A CA 1
ATOM 1033 C C . GLU A 1 123 ? -3.102 4.894 -16.453 1.00 94.94 123 GLU A C 1
ATOM 1035 O O . GLU A 1 12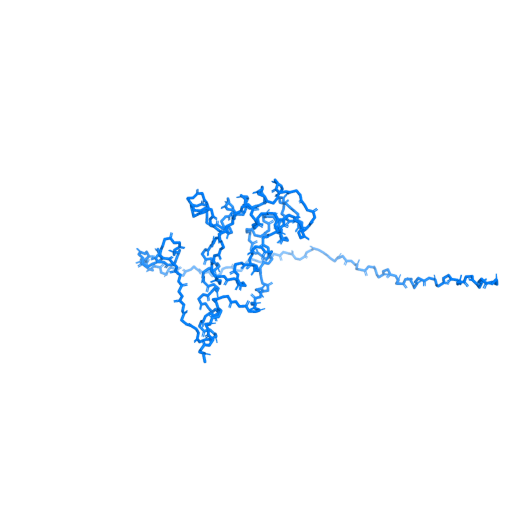3 ? -3.136 5.955 -15.839 1.00 94.94 123 GLU A O 1
ATOM 1040 N N . GLU A 1 124 ? -4.074 3.990 -16.352 1.00 94.75 124 GLU A N 1
ATOM 1041 C CA . GLU A 1 124 ? -5.314 4.158 -15.593 1.00 94.75 124 GLU A CA 1
ATOM 1042 C C . GLU A 1 124 ? -5.109 4.388 -14.086 1.00 94.75 124 GLU A C 1
ATOM 1044 O O . GLU A 1 124 ? -6.013 4.877 -13.407 1.00 94.75 124 GLU A O 1
ATOM 1049 N N . ILE A 1 125 ? -3.934 4.033 -13.557 1.00 96.62 125 ILE A N 1
ATOM 1050 C CA . ILE A 1 125 ? -3.579 4.196 -12.144 1.00 96.62 125 ILE A CA 1
ATOM 1051 C C . ILE A 1 125 ? -2.296 5.011 -11.951 1.00 96.62 125 ILE A C 1
ATOM 1053 O O . ILE A 1 125 ? -1.762 5.045 -10.841 1.00 96.62 125 ILE A O 1
ATOM 1057 N N . ASN A 1 126 ? -1.758 5.627 -13.004 1.00 97.06 126 ASN A N 1
ATOM 1058 C CA . ASN A 1 126 ? -0.470 6.311 -12.971 1.00 97.06 126 ASN A CA 1
ATOM 1059 C C . ASN A 1 126 ? -0.584 7.699 -12.321 1.00 97.06 126 ASN A C 1
ATOM 1061 O O . ASN A 1 126 ? -0.991 8.674 -12.946 1.00 97.06 126 ASN A O 1
ATOM 1065 N N . LEU A 1 127 ? -0.149 7.797 -11.065 1.00 96.94 127 LEU A N 1
ATOM 1066 C CA . LEU A 1 127 ? -0.190 9.019 -10.257 1.00 96.94 127 LEU A CA 1
ATOM 1067 C C . LEU A 1 127 ? 1.040 9.916 -10.456 1.00 96.94 127 LEU A C 1
ATOM 1069 O O . LEU A 1 127 ? 1.162 10.932 -9.775 1.00 96.94 127 LEU A O 1
ATOM 1073 N N . LEU A 1 128 ? 1.984 9.530 -11.321 1.00 94.56 128 LEU A N 1
ATOM 1074 C CA . LEU A 1 128 ? 3.211 10.290 -11.590 1.00 94.56 128 LEU A CA 1
ATOM 1075 C C . LEU A 1 128 ? 3.105 11.144 -12.862 1.00 94.56 128 LEU A C 1
ATOM 1077 O O . LEU A 1 128 ? 3.901 12.062 -13.053 1.00 94.56 128 LEU A O 1
ATOM 1081 N N . SER A 1 129 ? 2.137 10.861 -13.739 1.00 80.44 129 SER A N 1
ATOM 1082 C CA . SER A 1 129 ? 1.896 11.654 -14.953 1.00 80.44 129 SER A CA 1
ATOM 1083 C C . SER A 1 129 ? 1.347 13.055 -14.646 1.00 80.44 129 SER A C 1
ATOM 1085 O O . SER A 1 129 ? 1.652 13.998 -15.375 1.00 80.44 129 SER A O 1
ATOM 1087 N N . GLU A 1 130 ? 0.605 13.214 -13.546 1.00 61.50 130 GLU A N 1
ATOM 1088 C CA . GLU A 1 130 ? -0.053 14.471 -13.153 1.00 61.50 130 GLU A CA 1
ATOM 1089 C C . GLU A 1 130 ? 0.929 15.577 -12.698 1.00 61.50 130 GLU A C 1
ATOM 1091 O O . GLU A 1 130 ? 0.601 16.758 -12.776 1.00 61.50 130 GLU A O 1
ATOM 1096 N N . GLU A 1 131 ? 2.167 15.246 -12.300 1.00 54.31 131 GLU A N 1
ATOM 1097 C CA . GLU A 1 131 ? 3.160 16.253 -11.869 1.00 54.31 131 GLU A CA 1
ATOM 1098 C C . GLU A 1 131 ? 3.825 17.016 -13.028 1.00 54.31 131 GLU A C 1
ATOM 1100 O O . GLU A 1 131 ? 4.419 18.077 -12.821 1.00 54.31 131 GLU A O 1
ATOM 1105 N N . LYS A 1 132 ? 3.724 16.530 -14.273 1.00 44.94 132 LYS A N 1
ATOM 1106 C CA . LYS A 1 132 ? 4.365 17.197 -15.422 1.00 44.94 132 LYS A CA 1
ATOM 1107 C C . LYS A 1 132 ? 3.674 18.500 -15.849 1.00 44.94 132 LYS A C 1
ATOM 1109 O O . LYS A 1 132 ? 4.243 19.218 -16.667 1.00 44.94 132 LYS A O 1
ATOM 1114 N N . SER A 1 133 ? 2.494 18.830 -15.312 1.00 42.44 133 SER A N 1
ATOM 1115 C CA . SER A 1 133 ? 1.708 20.001 -15.734 1.00 42.44 133 SER A CA 1
ATOM 1116 C C . SER A 1 133 ? 1.688 21.190 -14.764 1.00 42.44 133 SER A C 1
ATOM 1118 O O . SER A 1 133 ? 0.983 22.156 -15.044 1.00 42.44 133 SER A O 1
ATOM 1120 N N . SER A 1 134 ? 2.447 21.196 -13.658 1.00 37.72 134 SER A N 1
ATOM 1121 C CA . SER A 1 134 ? 2.449 22.357 -12.747 1.00 37.72 134 SER A CA 1
ATOM 1122 C C . SER A 1 134 ? 3.818 22.710 -12.157 1.00 37.72 134 SER A C 1
ATOM 1124 O O . SER A 1 134 ? 4.121 22.359 -11.022 1.00 37.72 134 SER A O 1
ATOM 1126 N N . PHE A 1 135 ? 4.598 23.512 -12.887 1.00 32.56 135 PHE A N 1
ATOM 1127 C CA . PHE A 1 135 ? 5.512 24.496 -12.292 1.00 32.56 135 PHE A CA 1
ATOM 1128 C C . PHE A 1 135 ? 5.483 25.782 -13.135 1.00 32.56 135 PHE A C 1
ATOM 1130 O O . PHE A 1 135 ? 5.548 25.718 -14.362 1.00 32.56 135 PHE A O 1
ATOM 1137 N N . PRO A 1 136 ? 5.442 26.956 -12.482 1.00 42.12 136 PRO A N 1
ATOM 1138 C CA . PRO A 1 136 ? 6.704 27.674 -12.396 1.00 42.12 136 PRO A CA 1
ATOM 1139 C C . PRO A 1 136 ? 7.158 27.884 -10.952 1.00 42.12 136 PRO A C 1
ATOM 1141 O O . PRO A 1 136 ? 6.405 28.236 -10.048 1.00 42.12 136 PRO A O 1
ATOM 1144 N N . VAL A 1 137 ? 8.456 27.665 -10.785 1.00 40.75 137 VAL A N 1
ATOM 1145 C CA . VAL A 1 137 ? 9.254 27.941 -9.597 1.00 40.75 137 VAL A CA 1
ATOM 1146 C C . VAL A 1 137 ? 9.340 29.455 -9.391 1.00 40.75 137 VAL A C 1
ATOM 1148 O O . VAL A 1 137 ? 9.840 30.164 -10.259 1.00 40.75 137 VAL A O 1
ATOM 1151 N N . SER A 1 138 ? 8.947 29.943 -8.213 1.00 36.47 138 SER A N 1
ATOM 1152 C CA . SER A 1 138 ? 9.499 31.181 -7.655 1.00 36.47 138 SER A CA 1
ATOM 1153 C C . SER A 1 138 ? 10.111 30.865 -6.298 1.00 36.47 138 SER A C 1
ATOM 1155 O O . SER A 1 138 ? 9.428 30.543 -5.327 1.00 36.47 138 SER A O 1
ATOM 1157 N N . ARG A 1 139 ? 11.443 30.882 -6.269 1.00 45.41 139 ARG A N 1
ATOM 1158 C CA . ARG A 1 139 ? 12.271 30.663 -5.089 1.00 45.41 139 ARG A CA 1
ATOM 1159 C C . ARG A 1 139 ? 12.409 31.999 -4.361 1.00 45.41 139 ARG A C 1
ATOM 1161 O O . ARG A 1 139 ? 13.307 32.769 -4.676 1.00 45.41 139 ARG A O 1
ATOM 1168 N N . ALA A 1 140 ? 11.540 32.264 -3.391 1.00 35.50 140 ALA A N 1
ATOM 1169 C CA . ALA A 1 140 ? 11.782 33.307 -2.399 1.00 35.50 140 ALA A CA 1
ATOM 1170 C C . ALA A 1 140 ? 12.511 32.678 -1.201 1.00 35.50 140 ALA A C 1
ATOM 1172 O O . ALA A 1 140 ? 11.959 31.841 -0.489 1.00 35.50 140 ALA A O 1
ATOM 1173 N N . GLN A 1 141 ? 13.783 33.035 -1.022 1.00 40.38 141 GLN A N 1
ATOM 1174 C CA . GLN A 1 141 ? 14.542 32.736 0.193 1.00 40.38 141 GLN A CA 1
ATOM 1175 C C . GLN A 1 141 ? 13.928 33.495 1.374 1.00 40.38 141 GLN A C 1
ATOM 1177 O O . GLN A 1 141 ? 13.767 34.711 1.299 1.00 40.38 141 GLN A O 1
ATOM 1182 N N . LEU A 1 142 ? 13.625 32.787 2.463 1.00 37.00 142 LEU A N 1
ATOM 1183 C CA . LEU A 1 142 ? 13.308 33.400 3.753 1.00 37.00 142 LEU A CA 1
ATOM 1184 C C . LEU A 1 142 ? 14.533 33.311 4.682 1.00 37.00 142 LEU A C 1
ATOM 1186 O O . LEU A 1 142 ? 15.214 32.279 4.663 1.00 37.00 142 LEU A O 1
ATOM 1190 N N . PRO A 1 143 ? 14.846 34.359 5.470 1.00 39.22 143 PRO A N 1
ATOM 1191 C CA . PRO A 1 143 ? 15.996 34.366 6.368 1.00 39.22 143 PRO A CA 1
ATOM 1192 C C . PRO A 1 143 ? 15.774 33.454 7.576 1.00 39.22 143 PRO A C 1
ATOM 1194 O O . PRO A 1 143 ? 14.659 33.300 8.070 1.00 39.22 143 PRO A O 1
ATOM 1197 N N . VAL A 1 144 ? 16.867 32.871 8.062 1.00 37.84 144 VAL A N 1
ATOM 1198 C CA . VAL A 1 144 ? 16.906 32.044 9.269 1.00 37.84 144 VAL A CA 1
ATOM 1199 C C . VAL A 1 144 ? 17.035 32.970 10.480 1.00 37.84 144 VAL A C 1
ATOM 1201 O O . VAL A 1 144 ? 18.100 33.543 10.690 1.00 37.84 144 VAL A O 1
ATOM 1204 N N . GLU A 1 145 ? 15.982 33.103 11.286 1.00 37.41 145 GLU A N 1
ATOM 1205 C CA . GLU A 1 145 ? 16.092 33.642 12.646 1.00 37.41 145 GLU A CA 1
ATOM 1206 C C . GLU A 1 145 ? 16.050 32.499 13.662 1.00 37.41 145 GLU A C 1
ATOM 1208 O O . GLU A 1 145 ? 15.127 31.684 13.705 1.00 37.41 145 GLU A O 1
ATOM 1213 N N . ALA A 1 146 ? 17.116 32.422 14.457 1.00 44.22 146 ALA A N 1
ATOM 1214 C CA . ALA A 1 146 ? 17.299 31.458 15.522 1.00 44.22 146 ALA A CA 1
ATOM 1215 C C . ALA A 1 146 ? 16.463 31.859 16.745 1.00 44.22 146 ALA A C 1
ATOM 1217 O O . ALA A 1 146 ? 16.775 32.837 17.420 1.00 44.22 146 ALA A O 1
ATOM 1218 N N . ALA A 1 147 ? 15.439 31.068 17.062 1.00 40.19 147 ALA A N 1
ATOM 1219 C CA . ALA A 1 147 ? 14.760 31.118 18.350 1.00 40.19 147 ALA A CA 1
ATOM 1220 C C . ALA A 1 147 ? 15.240 29.948 19.220 1.00 40.19 147 ALA A C 1
ATOM 1222 O O . ALA A 1 147 ? 15.012 28.776 18.915 1.00 40.19 147 ALA A O 1
ATOM 1223 N N . SER A 1 148 ? 15.940 30.285 20.298 1.00 42.38 148 SER A N 1
ATOM 1224 C CA . SER A 1 148 ? 16.323 29.392 21.385 1.00 42.38 148 SER A CA 1
ATOM 1225 C C . SER A 1 148 ? 15.080 28.901 22.135 1.00 42.38 148 SER A C 1
ATOM 1227 O O . SER A 1 148 ? 14.302 29.691 22.666 1.00 42.38 148 SER A O 1
ATOM 1229 N N . VAL A 1 149 ? 14.902 27.581 22.207 1.00 43.16 149 VAL A N 1
ATOM 1230 C CA . VAL A 1 149 ? 13.871 26.940 23.038 1.00 43.16 149 VAL A CA 1
ATOM 1231 C C . VAL A 1 149 ? 14.544 26.407 24.311 1.00 43.16 149 VAL A C 1
ATOM 1233 O O . VAL A 1 149 ? 15.602 25.779 24.203 1.00 43.16 149 VAL A O 1
ATOM 1236 N N . PRO A 1 150 ? 13.989 26.645 25.515 1.00 38.09 150 PRO A N 1
ATOM 1237 C CA . PRO A 1 150 ? 14.622 26.227 26.758 1.00 38.09 150 PRO A CA 1
ATOM 1238 C C . PRO A 1 150 ? 14.527 24.709 26.952 1.00 38.09 150 PRO A C 1
ATOM 1240 O O . PRO A 1 150 ? 13.469 24.106 26.775 1.00 38.09 150 PRO A O 1
ATOM 1243 N N . ILE A 1 151 ? 15.645 24.099 27.353 1.00 42.62 151 ILE A N 1
ATOM 1244 C CA . ILE A 1 151 ? 15.714 22.709 27.812 1.00 42.62 151 ILE A CA 1
ATOM 1245 C C . ILE A 1 151 ? 15.281 22.674 29.282 1.00 42.62 151 ILE A C 1
ATOM 1247 O O . ILE A 1 151 ? 15.961 23.212 30.152 1.00 42.62 151 ILE A O 1
ATOM 1251 N N . CYS A 1 152 ? 14.159 22.015 29.554 1.00 35.50 152 CYS A N 1
ATOM 1252 C CA . CYS A 1 152 ? 13.733 21.567 30.879 1.00 35.50 152 CYS A CA 1
ATOM 1253 C C . CYS A 1 152 ? 13.032 20.211 30.675 1.00 35.50 152 CYS A C 1
ATOM 1255 O O . CYS A 1 152 ? 12.184 20.104 29.798 1.00 35.50 152 CYS A O 1
ATOM 1257 N N . GLY A 1 153 ? 13.347 19.117 31.361 1.00 32.44 153 GLY A N 1
ATOM 1258 C CA . GLY A 1 153 ? 14.284 18.908 32.449 1.00 32.44 153 GLY A CA 1
ATOM 1259 C C . GLY A 1 153 ? 14.664 17.430 32.541 1.00 32.44 153 GLY A C 1
ATOM 1260 O O . GLY A 1 153 ? 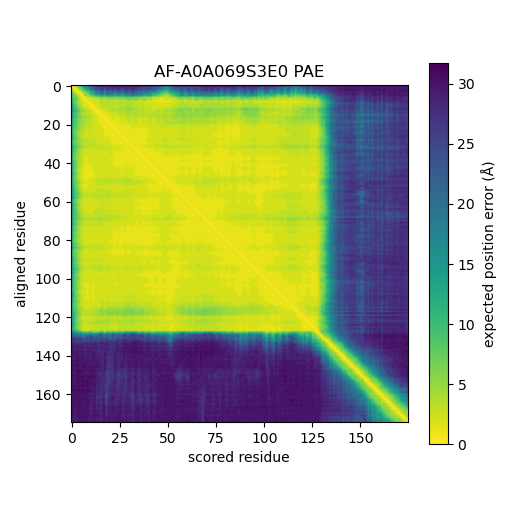14.084 16.561 31.888 1.00 32.44 153 GLY A O 1
ATOM 1261 N N . SER A 1 154 ? 15.694 17.176 33.335 1.00 43.59 154 SER A N 1
ATOM 1262 C CA . SER A 1 154 ? 16.234 15.863 33.656 1.00 43.59 154 SER A CA 1
ATOM 1263 C C . SER A 1 154 ? 15.153 14.934 34.204 1.00 43.59 154 SER A C 1
ATOM 1265 O O . SER A 1 154 ? 14.571 15.211 35.251 1.00 43.59 154 SER A O 1
ATOM 1267 N N . VAL A 1 155 ? 14.940 13.794 33.550 1.00 39.28 155 VAL A N 1
ATOM 1268 C CA . VAL A 1 155 ? 14.311 12.639 34.196 1.00 39.28 155 VAL A CA 1
ATOM 1269 C C . VAL A 1 155 ? 15.435 11.660 34.496 1.00 39.28 155 VAL A C 1
ATOM 1271 O O . VAL A 1 155 ? 16.050 11.106 33.585 1.00 39.28 155 VAL A O 1
ATOM 1274 N N . ALA A 1 156 ? 15.766 11.524 35.778 1.00 38.81 156 ALA A N 1
ATOM 1275 C CA . ALA A 1 156 ? 16.715 10.530 36.247 1.00 38.81 156 ALA A CA 1
ATOM 1276 C C . ALA A 1 156 ? 16.165 9.136 35.915 1.00 38.81 156 ALA A C 1
ATOM 1278 O O . ALA A 1 156 ? 15.091 8.758 36.380 1.00 38.81 156 ALA A O 1
ATOM 1279 N N . VAL A 1 157 ? 16.898 8.384 35.097 1.00 39.97 157 VAL A N 1
ATOM 1280 C CA . VAL A 1 157 ? 16.646 6.958 34.886 1.00 39.97 157 VAL A CA 1
ATOM 1281 C C . VAL A 1 157 ? 17.161 6.242 36.129 1.00 39.97 157 VAL A C 1
ATOM 1283 O O . VAL A 1 157 ? 18.362 6.026 36.274 1.00 39.97 157 VAL A O 1
ATOM 1286 N N . THR A 1 158 ? 16.272 5.903 37.059 1.00 38.53 158 THR A N 1
ATOM 1287 C CA . THR A 1 158 ? 16.588 4.906 38.081 1.00 38.53 158 THR A CA 1
ATOM 1288 C C . THR A 1 158 ? 16.593 3.540 37.406 1.00 38.53 158 THR A C 1
ATOM 1290 O O . THR A 1 158 ? 15.577 3.049 36.917 1.00 38.53 158 THR A O 1
ATOM 1293 N N . SER A 1 159 ? 17.776 2.939 37.326 1.00 43.31 159 SER A N 1
ATOM 1294 C CA . SER A 1 159 ? 17.970 1.567 36.872 1.00 43.31 159 SER A CA 1
ATOM 1295 C C . SER A 1 159 ? 17.223 0.613 37.801 1.00 43.31 159 SER A C 1
ATOM 1297 O O . SER A 1 159 ? 17.591 0.466 38.967 1.00 43.31 159 SER A O 1
ATOM 1299 N N . VAL A 1 160 ? 16.186 -0.044 37.290 1.00 46.19 160 VAL A N 1
ATOM 1300 C CA . VAL A 1 160 ? 15.599 -1.223 37.935 1.00 46.19 160 VAL A CA 1
ATOM 1301 C C . VAL A 1 160 ? 16.552 -2.402 37.690 1.00 46.19 160 VAL A C 1
ATOM 1303 O O . VAL A 1 160 ? 16.885 -2.653 36.529 1.00 46.19 160 VAL A O 1
ATOM 1306 N N . PRO A 1 161 ? 17.038 -3.107 38.726 1.00 44.94 161 PRO A N 1
ATOM 1307 C CA . PRO A 1 161 ? 17.902 -4.263 38.529 1.00 44.94 161 PRO A CA 1
ATOM 1308 C C . PRO A 1 161 ? 17.123 -5.416 37.883 1.00 44.94 161 PRO A C 1
ATOM 1310 O O . PRO A 1 161 ? 16.029 -5.779 38.315 1.00 44.94 161 PRO A O 1
ATOM 1313 N N . PHE A 1 162 ? 17.712 -5.985 36.831 1.00 45.38 162 PHE A N 1
ATOM 1314 C CA . PHE A 1 162 ? 17.262 -7.213 36.187 1.00 45.38 162 PHE A CA 1
ATOM 1315 C C . PHE A 1 162 ? 17.310 -8.349 37.215 1.00 45.38 162 PHE A C 1
ATOM 1317 O O . PHE A 1 162 ? 18.379 -8.686 37.718 1.00 45.38 162 PHE A O 1
ATOM 1324 N N . THR A 1 163 ? 16.148 -8.896 37.568 1.00 48.25 163 THR A N 1
ATOM 1325 C CA . THR A 1 163 ? 16.059 -10.100 38.402 1.00 48.25 163 THR A CA 1
ATOM 1326 C C . THR A 1 163 ? 15.981 -11.289 37.453 1.00 48.25 163 THR A C 1
ATOM 1328 O O . THR A 1 163 ? 15.049 -11.365 36.652 1.00 48.25 163 THR A O 1
ATOM 1331 N N . GLU A 1 164 ? 16.976 -12.177 37.496 1.00 53.03 164 GLU A N 1
ATOM 1332 C CA . GLU A 1 164 ? 16.942 -13.437 36.750 1.00 53.03 164 GLU A CA 1
ATOM 1333 C C . GL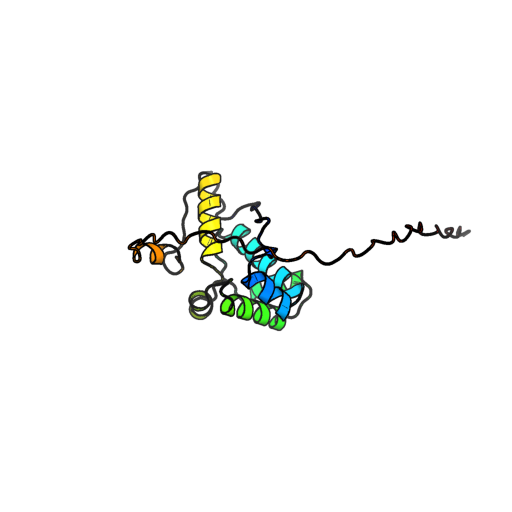U A 1 164 ? 15.707 -14.260 37.160 1.00 53.03 164 GLU A C 1
ATOM 1335 O O . GLU A 1 164 ? 15.380 -14.329 38.350 1.00 53.03 164 GLU A O 1
ATOM 1340 N N . PRO A 1 165 ? 14.994 -14.890 36.211 1.00 51.44 165 PRO A N 1
ATOM 1341 C CA . PRO A 1 165 ? 13.928 -15.817 36.557 1.00 51.44 165 PRO A CA 1
ATOM 1342 C C . PRO A 1 165 ? 14.523 -17.061 37.236 1.00 51.44 165 PRO A C 1
ATOM 1344 O O . PRO A 1 165 ? 15.349 -17.760 36.657 1.00 51.44 165 PRO A O 1
ATOM 1347 N N . SER A 1 166 ? 14.078 -17.332 38.467 1.00 53.69 166 SER A N 1
ATOM 1348 C CA . SER A 1 166 ? 14.390 -18.550 39.222 1.00 53.69 166 SER A CA 1
ATOM 1349 C C . SER A 1 166 ? 13.967 -19.786 38.426 1.00 53.69 166 SER A C 1
ATOM 1351 O O . SER A 1 166 ? 12.779 -19.988 38.173 1.00 53.69 166 SER A O 1
ATOM 1353 N N . GLU A 1 167 ? 14.931 -20.632 38.074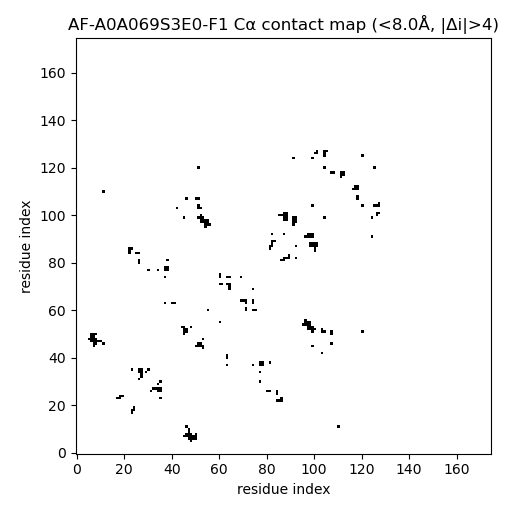 1.00 53.41 167 GLU A N 1
ATOM 1354 C CA . GLU A 1 167 ? 14.692 -21.981 37.563 1.00 53.41 167 GLU A CA 1
ATOM 1355 C C . GLU A 1 167 ? 13.931 -22.786 38.629 1.00 53.41 167 GLU A C 1
ATOM 1357 O O . GLU A 1 167 ? 14.417 -23.001 39.740 1.00 53.41 167 GLU A O 1
ATOM 1362 N N . ALA A 1 168 ? 12.699 -23.193 38.323 1.00 63.94 168 ALA A N 1
ATOM 1363 C CA . ALA A 1 168 ? 11.977 -24.162 39.138 1.00 63.94 168 ALA A CA 1
ATOM 1364 C C . ALA A 1 168 ? 12.488 -25.573 38.791 1.00 63.94 168 ALA A C 1
ATOM 1366 O O . ALA A 1 168 ? 12.613 -25.889 37.604 1.00 63.94 168 ALA A O 1
ATOM 1367 N N . PRO A 1 169 ? 12.766 -26.444 39.776 1.00 54.53 169 PRO A N 1
ATOM 1368 C CA . PRO A 1 169 ? 13.237 -27.790 39.490 1.00 54.53 169 PRO A CA 1
ATOM 1369 C C . PRO A 1 169 ? 12.124 -28.624 38.845 1.00 54.53 169 PRO A C 1
ATOM 1371 O O . PRO A 1 169 ? 10.995 -28.689 39.336 1.00 54.53 169 PRO A O 1
ATOM 1374 N N . VAL A 1 170 ? 12.464 -29.278 37.736 1.00 64.19 170 VAL A N 1
ATOM 1375 C CA . VAL A 1 170 ? 11.615 -30.256 37.048 1.00 64.19 170 VAL A CA 1
ATOM 1376 C C . VAL A 1 170 ? 11.444 -31.485 37.953 1.00 64.19 170 VAL A C 1
ATOM 1378 O O . VAL A 1 170 ? 12.451 -32.035 38.403 1.00 64.19 170 VAL A O 1
ATOM 1381 N N . PRO A 1 171 ? 10.216 -31.962 38.229 1.00 56.41 171 PRO A N 1
ATOM 1382 C CA . PRO A 1 171 ? 10.037 -33.186 38.994 1.00 56.41 171 PRO A CA 1
ATOM 1383 C C . PRO A 1 171 ? 10.415 -34.401 38.136 1.00 56.41 171 PRO A C 1
ATOM 1385 O O . PRO A 1 171 ? 9.872 -34.607 37.048 1.00 56.41 171 PRO A O 1
ATOM 1388 N N . LEU A 1 172 ? 11.333 -35.221 38.652 1.00 53.97 172 LEU A N 1
ATOM 1389 C CA . LEU A 1 172 ? 11.579 -36.577 38.166 1.00 53.97 172 LEU A CA 1
ATOM 1390 C C . LEU A 1 172 ? 10.286 -37.390 38.305 1.00 53.97 172 LEU A C 1
ATOM 1392 O O . LEU A 1 172 ? 9.785 -37.586 39.410 1.00 53.97 172 LEU A O 1
ATOM 1396 N N . LYS A 1 173 ? 9.744 -37.861 37.180 1.00 56.78 173 LYS A N 1
ATOM 1397 C CA . LYS A 1 173 ? 8.759 -38.944 37.185 1.00 56.78 173 LYS A CA 1
ATOM 1398 C C . LYS A 1 173 ? 9.514 -40.262 37.324 1.00 56.78 173 LYS A C 1
ATOM 1400 O O . LYS A 1 173 ? 10.201 -40.666 36.391 1.00 56.78 173 LYS A O 1
ATOM 1405 N N . GLU A 1 174 ? 9.378 -40.910 38.474 1.00 52.53 174 GLU A N 1
ATOM 1406 C CA . GLU A 1 174 ? 9.548 -42.359 38.571 1.00 52.53 174 GLU A CA 1
ATOM 1407 C C . GLU A 1 174 ? 8.269 -43.033 38.052 1.00 52.53 174 GLU A C 1
ATOM 1409 O O . GLU A 1 174 ? 7.160 -42.634 38.425 1.00 52.53 174 GLU A O 1
ATOM 1414 N N . GLY A 1 175 ? 8.435 -44.018 37.166 1.00 48.25 175 GLY A N 1
ATOM 1415 C CA . GLY A 1 175 ? 7.364 -44.801 36.547 1.00 48.25 175 GLY A CA 1
ATOM 1416 C C . GLY A 1 175 ? 7.739 -45.275 35.156 1.00 48.25 175 GLY A C 1
ATOM 1417 O O . GLY A 1 175 ? 7.405 -44.542 34.200 1.00 48.25 175 GLY A O 1
#

pLDDT: mean 81.69, std 23.52, range [32.44, 98.81]

Mean predicted aligned error: 13.06 Å

Sequence (175 aa):
MGRIARKGFEYYRAETDRFRDIKIRKLRKEHSCAGYAIYQYVLNEIYRVEGCYIRFTQDELFDCAEYWNMREEEVLRIINYCTETGLFNAGIWKQYGILTGHSIQIRYVSMCHAAKRKTVIPEEINLLSEEKSSFPVSRAQLPVEAASVPICGSVAVTSVPFTEPSEAPVPLKEG

Foldseek 3Di:
DDPPPAQADPDADDDPCVCVPPLLVVQCVVLNVLLVLLLVVLLCVCRHHNRFKDQCDPVVLVVSCVVVVHDSVSSVVSVVSCCVSQVFPVVCCVPRSMTGHPVSLVRSVVVCVVVVHDDDDDPVRDPPVVVVPDDDDDDDDDDDDDDDDDDDDDDDPDDDDDDDDDDDDDDDDDD